Protein AF-A0A5S9MMV8-F1 (afdb_monomer)

Organism: Bacillus safensis (NCBI:txid561879)

Radius of gyration: 18.51 Å; Cα contacts (8 Å, |Δi|>4): 110; chains: 1; bounding box: 41×29×49 Å

InterPro domains:
  IPR003476 Glycoside hydrolase, family 42 [PTHR36447] (1-109)
  IPR013529 Glycoside hydrolase, family 42, N-terminal [PF02449] (1-81)
  IPR017853 Glycoside hydrolase superfamily [SSF51445] (1-83)

Solvent-accessible surface area (backbone atoms only — not comparable to full-atom values): 6952 Å² total; per-residue (Å²): 122,71,44,54,60,38,25,51,61,80,54,98,72,58,62,66,55,56,90,64,44,46,50,52,55,47,53,50,44,39,77,72,62,41,79,69,86,45,58,51,34,68,55,39,45,96,56,78,91,51,36,68,25,22,24,50,29,49,88,86,69,57,68,95,37,72,54,28,46,51,52,52,56,42,51,61,51,52,68,76,45,57,88,59,55,89,56,86,83,85,76,94,74,86,83,92,82,56,70,69,59,51,54,54,58,74,66,46,89,81,82,121

Nearest PDB structures (foldseek):
  4oif-assembly1_C  TM=9.910E-01  e=2.255E-12  Geobacillus stearothermophilus
  5dfa-assembly1_B  TM=9.923E-01  e=7.941E-12  Geobacillus stearothermophilus
  3tts-assembly1_A  TM=9.777E-01  e=1.702E-09  Niallia circulans subsp. alkalophilus
  8ibs-assembly2_B  TM=9.185E-01  e=1.466E-06  Bifidobacterium longum subsp. infantis ATCC 15697 = JCM 1222 = DSM 20088
  6y2k-assembly1_A  TM=8.026E-01  e=1.306E-05  Marinomonas sp. ef1

Secondary structure (DSSP, 8-state):
----SS--SSSSS-PPPPTTHHHHHHHHHHHTT-S----S-SB--SSSTTTTS--SB-TT-SS-SHHHHHHHHHHHHHHHTGGGTT-----S------HHHHHHHHT-TT--

pLDDT: mean 96.95, std 5.37, range [57.5, 98.81]

Mean predicted aligned error: 3.37 Å

Structure (mmCIF, N/CA/C/O backbone):
data_AF-A0A5S9MMV8-F1
#
_entry.id   AF-A0A5S9MMV8-F1
#
loop_
_atom_site.group_PDB
_atom_site.id
_atom_site.type_symbol
_atom_site.label_atom_id
_atom_site.label_alt_id
_atom_site.label_comp_id
_atom_site.label_asym_id
_atom_site.label_entity_id
_atom_site.label_seq_id
_atom_site.pdbx_PDB_ins_code
_atom_site.Cartn_x
_atom_site.Cartn_y
_atom_site.Cartn_z
_atom_site.occupancy
_atom_site.B_iso_or_equiv
_atom_site.auth_seq_id
_atom_site.auth_comp_id
_atom_site.auth_asym_id
_atom_site.auth_atom_id
_atom_site.pdbx_PDB_model_num
ATOM 1 N N . MET A 1 1 ? 1.493 -7.603 0.586 1.00 96.50 1 MET A N 1
ATOM 2 C CA . MET A 1 1 ? 1.653 -7.486 2.050 1.00 96.50 1 MET A CA 1
ATOM 3 C C . MET A 1 1 ? 1.796 -6.036 2.493 1.00 96.50 1 MET A C 1
ATOM 5 O O . MET A 1 1 ? 1.273 -5.712 3.540 1.00 96.50 1 MET A O 1
ATOM 9 N N . GLU A 1 2 ? 2.462 -5.149 1.748 1.00 98.50 2 GLU A N 1
ATOM 10 C CA . GLU A 1 2 ? 2.744 -3.796 2.248 1.00 98.50 2 GLU A CA 1
ATOM 11 C C . GLU A 1 2 ? 2.265 -2.695 1.305 1.00 98.50 2 GLU A C 1
ATOM 13 O O . GLU A 1 2 ? 2.303 -2.819 0.082 1.00 98.50 2 GLU A O 1
ATOM 18 N N . SER A 1 3 ? 1.840 -1.592 1.911 1.00 98.31 3 SER A N 1
ATOM 19 C CA . SER A 1 3 ? 1.708 -0.278 1.292 1.00 98.31 3 SER A CA 1
ATOM 20 C C . SER A 1 3 ? 1.981 0.793 2.355 1.00 98.31 3 SER A C 1
ATOM 22 O O . SER A 1 3 ? 1.999 0.494 3.548 1.00 98.31 3 SER A O 1
ATOM 24 N N . THR A 1 4 ? 2.184 2.050 1.958 1.00 98.56 4 THR A N 1
ATOM 25 C CA . THR A 1 4 ? 2.231 3.171 2.911 1.00 98.56 4 THR A CA 1
ATOM 26 C C . THR A 1 4 ? 0.856 3.837 3.031 1.00 98.56 4 THR A C 1
ATOM 28 O O . THR A 1 4 ? 0.194 4.058 2.003 1.00 98.56 4 THR A O 1
ATOM 31 N N . PRO A 1 5 ? 0.412 4.233 4.237 1.00 98.44 5 PRO A N 1
ATOM 32 C CA . PRO A 1 5 ? -0.804 5.024 4.391 1.00 98.44 5 PRO A CA 1
ATOM 33 C C . PRO A 1 5 ? -0.597 6.496 3.980 1.00 98.44 5 PRO A C 1
ATOM 35 O O . PRO A 1 5 ? -1.571 7.232 3.839 1.00 98.44 5 PRO A O 1
ATOM 38 N N . SER A 1 6 ? 0.647 6.945 3.748 1.00 98.50 6 SER A N 1
ATOM 39 C CA . SER A 1 6 ? 0.947 8.349 3.434 1.00 98.50 6 SER A CA 1
ATOM 40 C C . SER A 1 6 ? 2.030 8.539 2.368 1.00 98.50 6 SER A C 1
ATOM 42 O O . SER A 1 6 ? 1.704 8.877 1.233 1.00 98.50 6 SER A O 1
ATOM 44 N N . LEU A 1 7 ? 3.300 8.366 2.720 1.00 98.62 7 LEU A N 1
ATOM 45 C CA . LEU A 1 7 ? 4.484 8.583 1.881 1.00 98.62 7 LEU A CA 1
ATOM 46 C C . LEU A 1 7 ? 5.544 7.514 2.161 1.00 98.62 7 LEU A C 1
ATOM 48 O O . LEU A 1 7 ? 5.445 6.788 3.149 1.00 98.62 7 LEU A O 1
ATOM 52 N N . VAL A 1 8 ? 6.555 7.416 1.306 1.00 98.75 8 VAL A N 1
ATOM 53 C CA . VAL A 1 8 ? 7.748 6.584 1.543 1.00 98.75 8 VAL A CA 1
ATOM 54 C C . VAL A 1 8 ? 8.954 7.474 1.851 1.00 98.75 8 VAL A C 1
ATOM 56 O O . VAL A 1 8 ? 8.840 8.692 1.803 1.00 98.75 8 VAL A O 1
ATOM 59 N N . ASN A 1 9 ? 10.100 6.896 2.201 1.00 98.50 9 ASN A N 1
ATOM 60 C CA . ASN A 1 9 ? 11.338 7.632 2.502 1.00 98.50 9 ASN A CA 1
ATOM 61 C C . ASN A 1 9 ? 12.397 7.565 1.389 1.00 98.50 9 ASN A C 1
ATOM 63 O O . ASN A 1 9 ? 13.420 8.237 1.504 1.00 98.50 9 ASN A O 1
ATOM 67 N N . TRP A 1 10 ? 12.195 6.730 0.369 1.00 98.31 10 TRP A N 1
ATOM 68 C CA . TRP A 1 10 ? 13.230 6.343 -0.597 1.00 98.31 10 TRP A CA 1
ATOM 69 C C . TRP A 1 10 ? 12.931 6.761 -2.044 1.00 98.31 10 TRP A C 1
ATOM 71 O O . TRP A 1 10 ? 13.753 6.515 -2.922 1.00 98.31 10 TRP A O 1
ATOM 81 N N . HIS A 1 11 ? 11.799 7.419 -2.315 1.00 98.56 11 HIS A N 1
ATOM 82 C CA . HIS A 1 11 ? 11.598 8.067 -3.612 1.00 98.56 11 HIS A CA 1
ATOM 83 C C . HIS A 1 11 ? 12.481 9.315 -3.722 1.00 98.56 11 HIS A C 1
ATOM 85 O O . HIS A 1 11 ? 12.787 9.960 -2.717 1.00 98.56 11 HIS A O 1
ATOM 91 N N . GLU A 1 12 ? 12.805 9.710 -4.956 1.00 98.38 12 GLU A N 1
ATOM 92 C CA . GLU A 1 12 ? 13.446 10.999 -5.249 1.00 98.38 12 GLU A CA 1
ATOM 93 C C . GLU A 1 12 ? 12.630 12.168 -4.667 1.00 98.38 12 GLU A C 1
ATOM 95 O O . GLU A 1 12 ? 13.176 13.075 -4.042 1.00 98.38 12 GLU A O 1
ATOM 100 N N . VAL A 1 13 ? 11.297 12.093 -4.794 1.00 98.50 13 VAL A N 1
ATOM 101 C CA . VAL A 1 13 ? 10.351 13.018 -4.161 1.00 98.50 13 VAL A CA 1
ATOM 102 C C . VAL A 1 13 ? 9.311 12.240 -3.361 1.00 98.50 13 VAL A C 1
ATOM 104 O O . VAL A 1 13 ? 8.386 11.627 -3.898 1.00 98.50 13 VAL A O 1
ATOM 107 N N . ASN A 1 14 ? 9.426 12.319 -2.038 1.00 98.50 14 ASN A N 1
ATOM 108 C CA . ASN A 1 14 ? 8.552 11.636 -1.087 1.00 98.50 14 ASN A CA 1
ATOM 109 C C . ASN A 1 14 ? 7.238 12.407 -0.864 1.00 98.50 14 ASN A C 1
ATOM 111 O O . ASN A 1 14 ? 6.974 12.952 0.211 1.00 98.50 14 ASN A O 1
ATOM 115 N N . LYS A 1 15 ? 6.413 12.499 -1.913 1.00 98.38 15 LYS A N 1
ATOM 116 C CA . LYS A 1 15 ? 5.139 13.229 -1.875 1.00 98.38 15 LYS A CA 1
ATOM 117 C C . LYS A 1 15 ? 4.093 12.479 -1.046 1.00 98.38 15 LYS A C 1
ATOM 119 O O . LYS A 1 15 ? 3.884 11.281 -1.210 1.00 98.38 15 LYS A O 1
ATOM 124 N N . VAL A 1 16 ? 3.388 13.215 -0.190 1.00 97.75 16 VAL A N 1
ATOM 125 C CA . VAL A 1 16 ? 2.287 12.675 0.615 1.00 97.75 16 VAL A CA 1
ATOM 126 C C . VAL A 1 16 ? 1.082 12.352 -0.264 1.00 97.75 16 VAL A C 1
ATOM 128 O O . VAL A 1 16 ? 0.672 13.178 -1.084 1.00 97.75 16 VAL A O 1
ATOM 131 N N . LYS A 1 17 ? 0.454 11.194 -0.036 1.00 98.44 17 LYS A N 1
ATOM 132 C CA . LYS A 1 17 ? -0.891 10.889 -0.539 1.00 98.44 17 LYS A CA 1
ATOM 133 C C . LYS A 1 17 ? -1.869 12.029 -0.217 1.00 98.44 17 LYS A C 1
ATOM 135 O O . LYS A 1 17 ? -1.997 12.456 0.938 1.00 98.44 17 LYS A O 1
ATOM 140 N N . HIS A 1 18 ? -2.578 12.492 -1.248 1.00 98.19 18 HIS A N 1
ATOM 141 C CA . HIS A 1 18 ? -3.685 13.439 -1.115 1.00 98.19 18 HIS A CA 1
ATOM 142 C C . HIS A 1 18 ? -4.822 12.841 -0.269 1.00 98.19 18 HIS A C 1
ATOM 144 O O . HIS A 1 18 ? -4.908 11.622 -0.105 1.00 98.19 18 HIS A O 1
ATOM 150 N N . LYS A 1 19 ? -5.694 13.699 0.276 1.00 97.94 19 LYS A N 1
ATOM 151 C CA . LYS A 1 19 ? -6.844 13.273 1.089 1.00 97.94 19 LYS A CA 1
ATOM 152 C C . LYS A 1 19 ? -7.679 12.229 0.338 1.00 97.94 19 LYS A C 1
ATOM 154 O O . LYS A 1 19 ? -8.027 12.454 -0.819 1.00 97.94 19 LYS A O 1
ATOM 159 N N . GLY A 1 20 ? -7.978 11.105 0.990 1.00 97.69 20 GLY A N 1
ATOM 160 C CA . GLY A 1 20 ? -8.774 10.009 0.422 1.00 97.69 20 GLY A CA 1
ATOM 161 C C . GLY A 1 20 ? -8.008 9.058 -0.506 1.00 97.69 20 GLY A C 1
ATOM 162 O O . GLY A 1 20 ? -8.517 7.994 -0.840 1.00 97.69 20 GLY A O 1
ATOM 163 N N . MET A 1 21 ? -6.765 9.368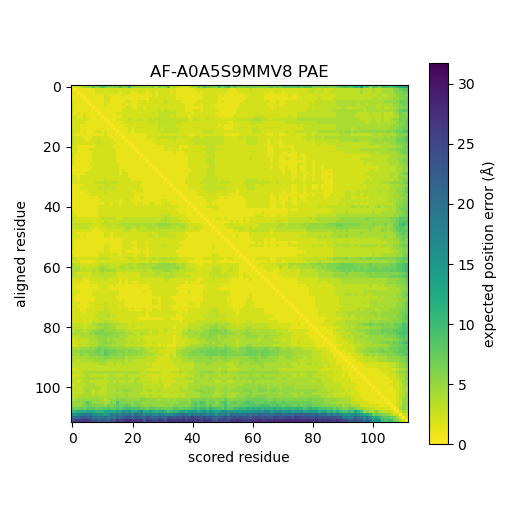 -0.886 1.00 98.56 21 MET A N 1
ATOM 164 C CA . MET A 1 21 ? -5.976 8.490 -1.759 1.00 98.56 21 MET A CA 1
ATOM 165 C C . MET A 1 21 ? -5.556 7.189 -1.052 1.00 98.56 21 MET A C 1
ATOM 167 O O . MET A 1 21 ? -5.430 6.142 -1.689 1.00 98.56 21 MET A O 1
ATOM 171 N N . ALA A 1 22 ? -5.350 7.227 0.270 1.00 97.38 22 ALA A N 1
ATOM 172 C CA . ALA A 1 22 ? -5.072 6.023 1.053 1.00 97.38 22 ALA A CA 1
ATOM 173 C C . ALA A 1 22 ? -6.259 5.049 1.015 1.00 97.38 22 ALA A C 1
ATOM 175 O O . ALA A 1 22 ? -6.069 3.866 0.752 1.00 97.38 22 ALA A O 1
ATOM 176 N N . HIS A 1 23 ? -7.472 5.578 1.180 1.00 98.25 23 HIS A N 1
ATOM 177 C CA . HIS A 1 23 ? -8.718 4.828 1.058 1.00 98.25 23 HIS A CA 1
ATOM 178 C C . HIS A 1 23 ? -8.930 4.272 -0.358 1.00 98.25 23 HIS A C 1
ATOM 180 O O . HIS A 1 23 ? -9.116 3.067 -0.512 1.00 98.25 23 HIS A O 1
ATOM 186 N N . LEU A 1 24 ? -8.804 5.115 -1.390 1.00 98.62 24 LEU A N 1
ATOM 187 C CA . LEU A 1 24 ? -8.966 4.706 -2.791 1.00 98.62 24 LEU A CA 1
ATOM 188 C C . LEU A 1 24 ? -8.029 3.550 -3.161 1.00 98.62 24 LEU A C 1
ATOM 190 O O . LEU A 1 24 ? -8.475 2.536 -3.690 1.00 98.62 24 LEU A O 1
ATOM 194 N N . SER A 1 25 ? -6.734 3.691 -2.862 1.00 98.38 25 SER A N 1
ATOM 195 C CA . SER A 1 25 ? -5.740 2.652 -3.173 1.00 98.38 25 SER A CA 1
ATOM 196 C C . SER A 1 25 ? -5.986 1.349 -2.405 1.00 98.38 25 SER A C 1
ATOM 198 O O . SER A 1 25 ? -5.791 0.270 -2.960 1.00 98.38 25 SER A O 1
ATOM 200 N N . ALA A 1 26 ? -6.466 1.427 -1.161 1.00 98.44 26 ALA A N 1
ATOM 201 C CA . ALA A 1 26 ? -6.854 0.251 -0.391 1.00 98.44 26 ALA A CA 1
ATOM 202 C C . ALA A 1 26 ? -8.065 -0.467 -1.008 1.00 98.44 26 ALA A C 1
ATOM 204 O O . ALA A 1 26 ? -8.011 -1.673 -1.231 1.00 98.44 26 ALA A O 1
ATOM 205 N N . MET A 1 27 ? -9.127 0.270 -1.347 1.00 98.38 27 MET A N 1
ATOM 206 C CA . MET A 1 27 ? -10.311 -0.293 -2.007 1.00 98.38 27 MET A CA 1
ATOM 207 C C . MET A 1 27 ? -9.982 -0.889 -3.376 1.00 98.38 27 MET A C 1
ATOM 209 O O . MET A 1 27 ? -10.525 -1.930 -3.730 1.00 98.38 27 MET A O 1
ATOM 213 N N . GLN A 1 28 ? -9.058 -0.281 -4.123 1.00 98.56 28 GLN A N 1
ATOM 214 C CA . GLN A 1 28 ? -8.572 -0.840 -5.382 1.00 98.56 28 GLN A CA 1
ATOM 215 C C . GLN A 1 28 ? -7.884 -2.195 -5.172 1.00 98.56 28 GLN A C 1
ATOM 217 O O . GLN A 1 28 ? -8.152 -3.129 -5.919 1.00 98.56 28 GLN A O 1
ATOM 222 N N . ALA A 1 29 ? -7.032 -2.328 -4.151 1.00 98.19 29 ALA A N 1
ATOM 223 C CA . ALA A 1 29 ? -6.384 -3.604 -3.849 1.00 98.19 29 ALA A CA 1
ATOM 224 C C . ALA A 1 29 ? -7.410 -4.696 -3.502 1.00 98.19 29 ALA A C 1
ATOM 226 O O . ALA A 1 29 ? -7.305 -5.813 -4.005 1.00 98.19 29 ALA A O 1
ATOM 227 N N . ILE A 1 30 ? -8.426 -4.358 -2.701 1.00 98.19 30 ILE A N 1
ATOM 228 C CA . ILE A 1 30 ? -9.540 -5.261 -2.382 1.00 98.19 30 ILE A CA 1
ATOM 229 C C . ILE A 1 30 ? -10.317 -5.651 -3.649 1.00 98.19 30 ILE A C 1
ATOM 231 O O . ILE A 1 30 ? -10.547 -6.830 -3.896 1.00 98.19 30 ILE A O 1
ATOM 235 N N . ALA A 1 31 ? -10.664 -4.681 -4.499 1.00 97.56 31 ALA A N 1
ATOM 236 C CA . ALA A 1 31 ? -11.380 -4.931 -5.752 1.00 97.56 31 ALA A CA 1
ATOM 237 C C . ALA A 1 31 ? -10.601 -5.840 -6.723 1.00 97.56 31 ALA A C 1
ATOM 239 O O . ALA A 1 31 ? -11.207 -6.539 -7.530 1.00 97.56 31 ALA A O 1
ATOM 240 N N . HIS A 1 32 ? -9.269 -5.852 -6.629 1.00 97.38 32 HIS A N 1
ATOM 241 C CA . HIS A 1 32 ? -8.383 -6.742 -7.384 1.00 97.38 32 HIS A CA 1
ATOM 242 C C . HIS A 1 32 ? -8.077 -8.073 -6.667 1.00 97.38 32 HIS A C 1
ATOM 244 O O . HIS A 1 32 ? -7.191 -8.808 -7.102 1.00 97.38 32 HIS A O 1
ATOM 250 N N . GLY A 1 33 ? -8.810 -8.409 -5.600 1.00 97.00 33 GLY A N 1
ATOM 251 C CA . GLY A 1 33 ? -8.758 -9.719 -4.945 1.00 97.00 33 GLY A CA 1
ATOM 252 C C . GLY A 1 33 ? -7.846 -9.807 -3.721 1.00 97.00 33 GLY A C 1
ATOM 253 O O . GLY A 1 33 ? -7.530 -10.910 -3.282 1.00 97.00 33 GLY A O 1
ATOM 254 N N . SER A 1 34 ? -7.391 -8.684 -3.158 1.00 98.06 34 SER A N 1
ATOM 255 C CA . SER A 1 34 ? -6.733 -8.723 -1.848 1.00 98.06 34 SER A CA 1
ATOM 256 C C . SER A 1 34 ? -7.760 -8.965 -0.742 1.00 98.06 34 SER A C 1
ATOM 258 O O . SER A 1 34 ? -8.720 -8.213 -0.628 1.00 98.06 34 SER A O 1
ATOM 260 N N . ASP A 1 35 ? -7.494 -9.921 0.148 1.00 98.25 35 ASP A N 1
ATOM 261 C CA . ASP A 1 35 ? -8.274 -10.126 1.383 1.00 98.25 35 ASP A CA 1
ATOM 262 C C . ASP A 1 35 ? -7.736 -9.307 2.571 1.00 98.25 35 ASP A C 1
ATOM 264 O O . ASP A 1 35 ? -8.147 -9.478 3.718 1.00 98.25 35 ASP A O 1
ATOM 268 N N . SER A 1 36 ? -6.763 -8.426 2.326 1.00 97.94 36 SER A N 1
ATOM 269 C CA . SER A 1 36 ? -6.131 -7.637 3.382 1.00 97.94 36 SER A CA 1
ATOM 270 C C . SER A 1 36 ? -5.700 -6.251 2.912 1.00 97.94 36 SER A C 1
ATOM 272 O O . SER A 1 36 ? -5.338 -6.039 1.752 1.00 97.94 36 SER A O 1
ATOM 274 N N . VAL A 1 37 ? -5.685 -5.302 3.849 1.00 98.38 37 VAL A N 1
ATOM 275 C CA . VAL A 1 37 ? -4.995 -4.020 3.695 1.00 98.38 37 VAL A CA 1
ATOM 276 C C . VAL A 1 37 ? -3.998 -3.911 4.830 1.00 98.38 37 VAL A C 1
ATOM 278 O O . VAL A 1 37 ? -4.368 -3.772 5.992 1.00 98.38 37 VAL A O 1
ATOM 281 N N . LEU A 1 38 ? -2.724 -4.015 4.479 1.00 98.75 38 LEU A N 1
ATOM 282 C CA . LEU A 1 38 ? -1.631 -4.081 5.432 1.00 98.75 38 LEU A CA 1
ATOM 283 C C . LEU A 1 38 ? -0.608 -3.000 5.092 1.00 98.75 38 LEU A C 1
ATOM 285 O O . LEU A 1 38 ? -0.299 -2.739 3.922 1.00 98.75 38 LEU A O 1
ATOM 289 N N . TYR A 1 39 ? -0.136 -2.324 6.138 1.00 98.81 39 TYR A N 1
ATOM 290 C CA . TYR A 1 39 ? 0.757 -1.184 6.019 1.00 98.81 39 TYR A CA 1
ATOM 291 C C . TYR A 1 39 ? 2.126 -1.496 6.599 1.00 98.81 39 TYR A C 1
ATOM 293 O O . TYR A 1 39 ? 2.232 -1.944 7.741 1.00 98.81 39 TYR A O 1
ATOM 301 N N . PHE A 1 40 ? 3.164 -1.128 5.852 1.00 98.69 40 PHE A N 1
ATOM 302 C CA . PHE A 1 40 ? 4.427 -0.766 6.470 1.00 98.69 40 PHE A CA 1
ATOM 303 C C . PHE A 1 40 ? 4.371 0.746 6.745 1.00 98.69 40 PHE A C 1
ATOM 305 O O . PHE A 1 40 ? 4.256 1.548 5.821 1.00 98.69 40 PHE A O 1
ATOM 312 N N . GLN A 1 41 ? 4.341 1.216 7.987 1.00 98.69 41 GLN A N 1
ATOM 313 C CA . GLN A 1 41 ? 4.406 0.489 9.262 1.00 98.69 41 GLN A CA 1
ATOM 314 C C . GLN A 1 41 ? 3.354 1.006 10.254 1.00 98.69 41 GLN A C 1
ATOM 316 O O . GLN A 1 41 ? 2.648 1.980 9.989 1.00 98.69 41 GLN A O 1
ATOM 321 N N . TRP A 1 42 ? 3.240 0.370 11.421 1.00 98.75 42 TRP A N 1
ATOM 322 C CA . TRP A 1 42 ? 2.316 0.817 12.469 1.00 98.75 42 TRP A CA 1
ATOM 323 C C . TRP A 1 42 ? 2.682 2.203 13.019 1.00 98.75 42 TRP A C 1
ATOM 325 O O . TRP A 1 42 ? 1.847 3.101 13.048 1.00 98.75 42 TRP A O 1
ATOM 335 N N . ARG A 1 43 ? 3.936 2.403 13.433 1.00 98.75 43 ARG A N 1
ATOM 336 C CA . ARG A 1 43 ? 4.423 3.657 14.020 1.00 98.75 43 ARG A CA 1
ATOM 337 C C . ARG A 1 43 ? 5.770 4.015 13.419 1.00 98.75 43 ARG A C 1
ATOM 339 O O . ARG A 1 43 ? 6.608 3.131 13.296 1.00 98.75 43 ARG A O 1
ATOM 346 N N . GLN A 1 44 ? 5.994 5.284 13.088 1.00 98.75 44 GLN A N 1
ATOM 347 C CA . GLN A 1 44 ? 7.281 5.717 12.539 1.00 98.75 44 GLN A CA 1
ATOM 348 C C . GLN A 1 44 ? 8.436 5.389 13.496 1.00 98.75 44 GLN A C 1
ATOM 350 O O . GLN A 1 44 ? 8.394 5.711 14.687 1.00 98.75 44 GLN A O 1
ATOM 355 N N . GLY A 1 45 ? 9.487 4.762 12.965 1.00 97.81 45 GLY A N 1
ATOM 356 C CA . GLY A 1 45 ? 10.715 4.510 13.715 1.00 97.81 45 GLY A CA 1
ATOM 357 C C . GLY A 1 45 ? 11.401 5.818 14.115 1.00 97.81 45 GLY A C 1
ATOM 358 O O . GLY A 1 45 ? 11.485 6.748 13.323 1.00 97.81 45 GLY A O 1
ATOM 359 N N . ARG A 1 46 ? 11.937 5.912 15.337 1.00 98.06 46 ARG A N 1
ATOM 360 C CA . ARG A 1 46 ? 12.558 7.155 15.852 1.00 98.06 46 ARG A CA 1
ATOM 361 C C . ARG A 1 46 ? 13.904 7.509 15.199 1.00 98.06 46 ARG A C 1
ATOM 363 O O . ARG A 1 46 ? 14.399 8.616 15.385 1.00 98.06 46 ARG A O 1
ATOM 370 N N . GLY A 1 47 ? 14.520 6.579 14.473 1.00 97.56 47 GLY A N 1
ATOM 371 C CA . GLY A 1 47 ? 15.865 6.712 13.914 1.00 97.56 47 GLY A CA 1
ATOM 372 C C . GLY A 1 47 ? 16.108 5.754 12.748 1.00 97.56 47 GLY A C 1
ATOM 373 O O . GLY A 1 47 ? 15.191 5.069 12.307 1.00 97.56 47 GLY A O 1
ATOM 374 N N . ALA A 1 48 ? 17.354 5.709 12.273 1.00 98.25 48 ALA A N 1
ATOM 375 C CA . ALA A 1 48 ? 17.789 4.926 11.111 1.00 98.25 48 ALA A CA 1
ATOM 376 C C . ALA A 1 48 ? 17.136 5.356 9.776 1.00 98.25 48 ALA A C 1
ATOM 378 O O . ALA A 1 48 ? 16.640 6.484 9.639 1.00 98.25 48 ALA A O 1
ATOM 379 N N . SER A 1 49 ? 17.245 4.491 8.766 1.00 98.12 49 SER A N 1
ATOM 380 C CA . SER A 1 49 ? 16.993 4.800 7.353 1.00 98.12 49 SER A CA 1
ATOM 381 C C . SER A 1 49 ? 15.539 5.168 7.048 1.00 98.12 49 SER A C 1
ATOM 383 O O . SER A 1 49 ? 15.285 6.011 6.191 1.00 98.12 49 SER A O 1
ATOM 385 N N . GLU A 1 50 ? 14.585 4.600 7.786 1.00 98.69 50 GLU A N 1
ATOM 386 C CA . GLU A 1 50 ? 13.151 4.693 7.481 1.00 98.69 50 GLU A CA 1
ATOM 387 C C . GLU A 1 50 ? 12.362 5.545 8.479 1.00 98.69 50 GLU A C 1
ATOM 389 O O . GLU A 1 50 ? 11.135 5.532 8.475 1.00 98.69 50 GLU A O 1
ATOM 394 N N . LYS A 1 51 ? 13.036 6.350 9.313 1.00 98.62 51 LYS A N 1
ATOM 395 C CA . LYS A 1 51 ? 12.365 7.213 10.306 1.00 98.62 51 LYS A CA 1
ATOM 396 C C . LYS A 1 51 ? 11.337 8.185 9.721 1.00 98.62 51 LYS A C 1
ATOM 398 O O . LYS A 1 51 ? 10.486 8.681 10.446 1.00 98.62 51 LYS A O 1
ATOM 403 N N . PHE A 1 52 ? 11.422 8.481 8.424 1.00 98.50 52 PHE A N 1
ATOM 404 C CA . PHE A 1 52 ? 10.458 9.324 7.716 1.00 98.50 52 PHE A CA 1
ATOM 405 C C . PHE A 1 52 ? 9.547 8.539 6.766 1.00 98.50 52 PHE A C 1
ATOM 407 O O . PHE A 1 52 ? 8.744 9.155 6.076 1.00 98.50 52 PHE A O 1
ATOM 414 N N . HIS A 1 53 ? 9.619 7.203 6.741 1.00 98.81 53 HIS A N 1
ATOM 415 C CA . HIS A 1 53 ? 8.640 6.388 6.024 1.00 98.81 53 HIS A CA 1
ATOM 416 C C . HIS A 1 53 ? 7.259 6.598 6.657 1.00 98.81 53 HIS A C 1
ATOM 418 O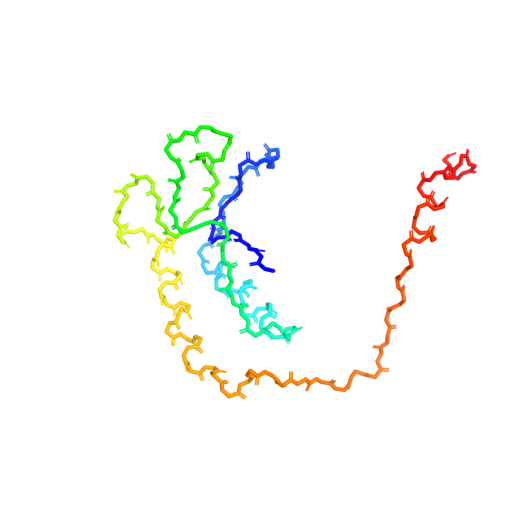 O . HIS A 1 53 ? 7.140 6.752 7.876 1.00 98.81 53 HIS A O 1
ATOM 424 N N . GLY A 1 54 ? 6.207 6.635 5.844 1.00 98.50 54 GLY A N 1
ATOM 425 C CA . GLY A 1 54 ? 4.836 6.759 6.323 1.00 98.50 54 GLY A CA 1
ATOM 426 C C . GLY A 1 54 ? 4.450 5.624 7.270 1.00 98.50 54 GLY A C 1
ATOM 427 O O . GLY A 1 54 ? 4.907 4.489 7.136 1.00 98.50 54 GLY A O 1
ATOM 428 N N . ALA A 1 55 ? 3.606 5.941 8.243 1.00 98.75 55 ALA A N 1
ATOM 429 C CA . ALA A 1 55 ? 3.074 4.982 9.198 1.00 98.75 55 ALA A CA 1
ATOM 430 C C . ALA A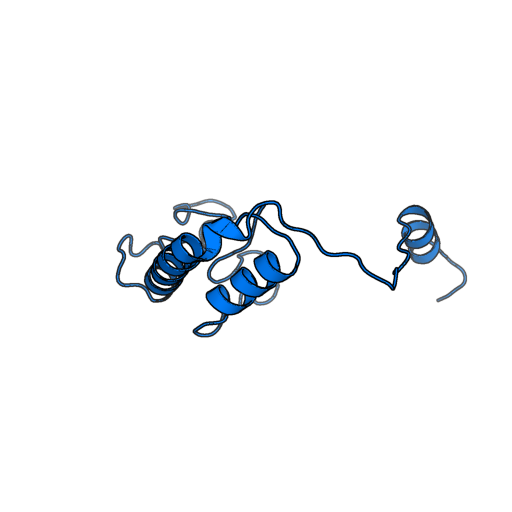 1 55 ? 1.663 5.394 9.625 1.00 98.75 55 ALA A C 1
ATOM 432 O O . ALA A 1 55 ? 1.246 6.526 9.363 1.00 98.75 55 ALA A O 1
ATOM 433 N N . VAL A 1 56 ? 0.944 4.490 10.292 1.00 98.81 56 VAL A N 1
ATOM 434 C CA . VAL A 1 56 ? -0.379 4.794 10.867 1.00 98.81 56 VAL A CA 1
ATOM 435 C C . VAL A 1 56 ? -0.259 5.847 11.973 1.00 98.81 56 VAL A C 1
ATOM 437 O O . VAL A 1 56 ? -1.038 6.798 12.010 1.00 98.81 56 VAL A O 1
ATOM 440 N N . VAL A 1 57 ? 0.750 5.713 12.837 1.00 98.81 57 VAL A N 1
ATOM 441 C CA . VAL A 1 57 ? 1.088 6.681 13.885 1.00 98.81 57 VAL A CA 1
ATOM 442 C C . VAL A 1 57 ? 2.399 7.384 13.540 1.00 98.81 57 VAL A C 1
ATOM 444 O O . VAL A 1 57 ? 3.448 6.745 13.414 1.00 98.81 57 VAL A O 1
ATOM 447 N N . ASP A 1 58 ? 2.346 8.703 13.394 1.00 97.81 58 ASP A N 1
ATOM 448 C CA . ASP A 1 58 ? 3.518 9.532 13.118 1.00 97.81 58 ASP A CA 1
ATOM 449 C C . ASP A 1 58 ? 4.311 9.876 14.397 1.00 97.81 58 ASP A C 1
ATOM 451 O O . ASP A 1 58 ? 4.003 9.409 15.501 1.00 97.81 58 ASP A O 1
ATOM 455 N N . HIS A 1 59 ? 5.350 10.702 14.252 1.00 98.44 59 HIS A N 1
ATOM 456 C CA . HIS A 1 59 ? 6.160 11.189 15.378 1.00 98.44 59 HIS A CA 1
ATOM 457 C C . HIS A 1 59 ? 5.395 12.049 16.387 1.00 98.44 59 HIS A C 1
ATOM 459 O O . HIS A 1 59 ? 5.840 12.149 17.531 1.00 98.44 59 HIS A O 1
ATOM 465 N N . SER A 1 60 ? 4.256 12.635 16.001 1.00 97.31 60 SER A N 1
ATOM 466 C CA . SER A 1 60 ? 3.372 13.370 16.919 1.00 97.31 60 SER A CA 1
ATOM 467 C C . SER A 1 60 ? 2.757 12.424 17.954 1.00 97.31 60 SER A C 1
ATOM 469 O O . SER A 1 60 ? 2.427 12.829 19.065 1.00 97.31 60 SER A O 1
ATOM 471 N N . GLY A 1 61 ? 2.646 11.137 17.607 1.00 97.19 61 GLY A N 1
ATOM 472 C CA . GLY A 1 61 ? 2.381 10.056 18.551 1.00 97.19 61 GLY A CA 1
ATOM 473 C C . GLY A 1 61 ? 0.923 9.896 18.979 1.00 97.19 61 GLY A C 1
ATOM 474 O O . GLY A 1 61 ? 0.668 9.030 19.815 1.00 97.19 61 GLY A O 1
ATOM 475 N N . HIS A 1 62 ? -0.001 10.664 18.395 1.00 97.69 62 HIS A N 1
ATOM 476 C CA . HIS A 1 62 ? -1.433 10.674 18.708 1.00 97.69 62 HIS A CA 1
ATOM 477 C C . HIS A 1 62 ? -2.308 10.442 17.464 1.00 97.69 62 HIS A C 1
ATOM 479 O O . HIS A 1 62 ? -1.871 10.593 16.322 1.00 97.69 62 HIS A O 1
ATOM 485 N N . GLU A 1 63 ? -3.584 10.148 17.681 1.00 98.00 63 GLU A N 1
ATOM 486 C CA . GLU A 1 63 ? -4.584 9.833 16.658 1.00 98.00 63 GLU A CA 1
ATOM 487 C C . GLU A 1 63 ? -5.124 11.050 15.894 1.00 98.00 63 GLU A C 1
ATOM 489 O O . GLU A 1 63 ? -5.775 10.897 14.860 1.00 98.00 63 GLU A O 1
ATOM 494 N N . HIS A 1 64 ? -4.865 12.273 16.365 1.00 98.06 64 HIS A N 1
ATOM 495 C CA . HIS A 1 64 ? -5.359 13.515 15.751 1.00 98.06 64 HIS A CA 1
ATOM 496 C C . HIS A 1 64 ? -4.586 13.925 14.481 1.00 98.06 64 HIS A C 1
ATOM 498 O O . HIS A 1 64 ? -4.305 15.101 14.257 1.00 98.06 64 HIS A O 1
ATOM 504 N N . THR A 1 65 ? -4.212 12.957 13.645 1.00 98.25 65 THR A N 1
ATOM 505 C CA . THR A 1 65 ? -3.571 13.188 12.347 1.00 98.25 65 THR A CA 1
ATOM 506 C C . THR A 1 65 ? -4.495 12.714 11.235 1.00 98.25 65 THR A C 1
ATOM 508 O O . THR A 1 65 ? -5.226 11.735 11.382 1.00 98.25 65 THR A O 1
ATOM 511 N N . ARG A 1 66 ? -4.453 13.383 10.079 1.00 98.00 66 ARG A N 1
ATOM 512 C CA . ARG A 1 66 ? -5.262 12.978 8.919 1.00 98.00 66 ARG A CA 1
ATOM 513 C C . ARG A 1 66 ? -5.016 11.517 8.530 1.00 98.00 66 ARG A C 1
ATOM 515 O O . ARG A 1 66 ? -5.961 10.820 8.190 1.00 98.00 66 ARG A O 1
ATOM 522 N N . VAL A 1 67 ? -3.758 11.074 8.573 1.00 98.50 67 VAL A N 1
ATOM 523 C CA . VAL A 1 67 ? -3.366 9.709 8.193 1.00 98.50 67 VAL A CA 1
ATOM 524 C C . VAL A 1 67 ? -4.000 8.691 9.133 1.00 98.50 67 VAL A C 1
ATOM 526 O O . VAL A 1 67 ? -4.622 7.749 8.653 1.00 98.50 67 VAL A O 1
ATOM 529 N N . PHE A 1 68 ? -3.913 8.907 10.450 1.00 98.75 68 PHE A N 1
ATOM 530 C CA . PHE A 1 68 ? -4.540 8.010 11.416 1.00 98.75 68 PHE A CA 1
ATOM 531 C C . PHE A 1 68 ? -6.055 7.938 11.206 1.00 98.75 68 PHE A C 1
ATOM 533 O O . PHE A 1 68 ? -6.613 6.846 11.155 1.00 98.75 68 PHE A O 1
ATOM 540 N N . GLN A 1 69 ? -6.718 9.089 11.046 1.00 98.56 69 GLN A N 1
ATOM 541 C CA . GLN A 1 69 ? -8.170 9.138 10.850 1.00 98.56 69 GLN A CA 1
ATOM 542 C C . GLN A 1 69 ? -8.597 8.425 9.557 1.00 98.56 69 GLN A C 1
ATOM 544 O O . GLN A 1 69 ? -9.519 7.617 9.594 1.00 98.56 69 GLN A O 1
ATOM 549 N N . GLU A 1 70 ? -7.890 8.634 8.439 1.00 98.50 70 GLU A N 1
ATOM 550 C CA . GLU A 1 70 ? -8.174 7.922 7.181 1.00 98.50 70 GLU A CA 1
ATOM 551 C C . GLU A 1 70 ? -7.977 6.402 7.316 1.00 98.50 70 GLU A C 1
ATOM 553 O O . GLU A 1 70 ? -8.779 5.634 6.785 1.00 98.50 70 GLU A O 1
ATOM 558 N N . VAL A 1 71 ? -6.950 5.953 8.048 1.00 98.69 71 VAL A N 1
ATOM 559 C CA . VAL A 1 71 ? -6.727 4.522 8.323 1.00 98.69 71 VAL A CA 1
ATOM 560 C C . VAL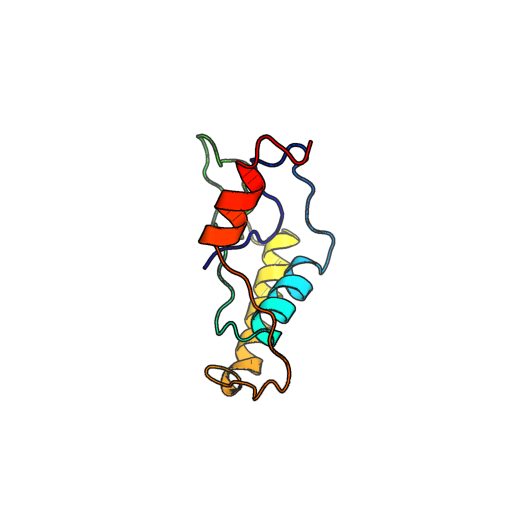 A 1 71 ? -7.822 3.947 9.228 1.00 98.69 71 VAL A C 1
ATOM 562 O O . VAL A 1 71 ? -8.319 2.853 8.966 1.00 98.69 71 VAL A O 1
ATOM 565 N N . ALA A 1 72 ? -8.230 4.676 10.268 1.00 98.62 72 ALA A N 1
ATOM 566 C CA . ALA A 1 72 ? -9.292 4.249 11.175 1.00 98.62 72 ALA A CA 1
ATOM 567 C C . ALA A 1 72 ? -10.646 4.140 10.457 1.00 98.62 72 ALA A C 1
ATOM 569 O O . ALA A 1 72 ? -11.369 3.161 10.639 1.00 98.62 72 ALA A O 1
ATOM 570 N N . ASP A 1 73 ? -10.979 5.117 9.612 1.00 98.50 73 ASP A N 1
ATOM 571 C CA . ASP A 1 73 ? -12.212 5.097 8.825 1.00 98.50 73 ASP A CA 1
ATOM 572 C C . ASP A 1 73 ? -12.207 3.981 7.779 1.00 98.50 73 ASP A C 1
ATOM 574 O O . ASP A 1 73 ? -13.228 3.319 7.590 1.00 98.50 73 ASP A O 1
ATOM 578 N N . LEU A 1 74 ? -11.057 3.708 7.155 1.00 98.44 74 LEU A N 1
ATOM 579 C CA . LEU A 1 74 ? -10.899 2.541 6.293 1.00 98.44 74 LEU A CA 1
ATOM 580 C C . LEU A 1 74 ? -11.150 1.236 7.063 1.00 98.44 74 LEU A C 1
ATOM 582 O O . LEU A 1 74 ? -11.873 0.379 6.564 1.00 98.44 74 LEU A O 1
ATOM 586 N N . GLY A 1 75 ? -10.608 1.093 8.277 1.00 98.38 75 GLY A N 1
ATOM 587 C CA . GLY A 1 75 ? -10.838 -0.081 9.126 1.00 98.38 75 GLY A CA 1
ATOM 588 C C . GLY A 1 75 ? -12.327 -0.362 9.354 1.00 98.38 75 GLY A C 1
ATOM 589 O O . GLY A 1 75 ? -12.784 -1.476 9.109 1.00 98.38 75 GLY A O 1
ATOM 590 N N . LYS A 1 76 ? -13.107 0.673 9.698 1.00 98.31 76 LYS A N 1
ATOM 591 C CA . LYS A 1 76 ? -14.572 0.565 9.867 1.00 98.31 76 LYS A CA 1
ATOM 592 C C . LYS A 1 76 ? -15.283 0.099 8.595 1.00 98.31 76 LYS A C 1
ATOM 594 O O . LYS A 1 76 ? -16.287 -0.599 8.667 1.00 98.31 76 LYS A O 1
ATOM 599 N N .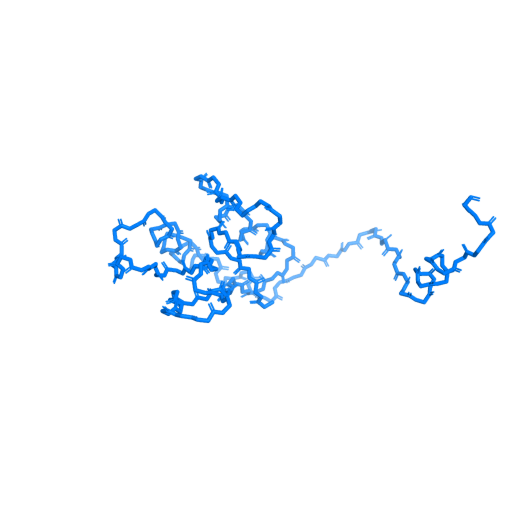 GLN A 1 77 ? -14.805 0.514 7.424 1.00 97.25 77 GLN A N 1
ATOM 600 C CA . GLN A 1 77 ? -15.401 0.087 6.158 1.00 97.25 77 GLN A CA 1
ATOM 601 C C . GLN A 1 77 ? -15.032 -1.352 5.804 1.00 97.25 77 GLN A C 1
ATOM 603 O O . GLN A 1 77 ? -15.879 -2.090 5.311 1.00 97.25 77 GLN A O 1
ATOM 608 N N . LEU A 1 78 ? -13.802 -1.778 6.097 1.00 97.75 78 LEU A N 1
ATOM 609 C CA . LEU A 1 78 ? -13.377 -3.162 5.886 1.00 97.75 78 LEU A CA 1
ATOM 610 C C . LEU A 1 78 ? -14.190 -4.148 6.741 1.00 97.75 78 L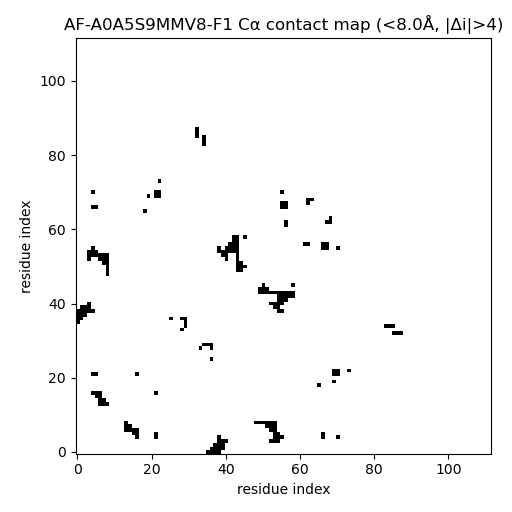EU A C 1
ATOM 612 O O . LEU A 1 78 ? -14.505 -5.237 6.268 1.00 97.75 78 LEU A O 1
ATOM 616 N N . GLU A 1 79 ? -14.618 -3.756 7.945 1.00 97.50 79 GLU A N 1
ATOM 617 C CA . GLU A 1 79 ? -15.540 -4.562 8.763 1.00 97.50 79 GLU A CA 1
ATOM 618 C C . GLU A 1 79 ? -16.875 -4.847 8.055 1.00 97.50 79 GLU A C 1
ATOM 620 O O . GLU A 1 79 ? -17.452 -5.917 8.230 1.00 97.50 79 GLU A O 1
ATOM 625 N N . GLN A 1 80 ? -17.349 -3.928 7.210 1.00 97.19 80 GLN A N 1
ATOM 626 C CA . GLN A 1 80 ? -18.591 -4.093 6.444 1.00 97.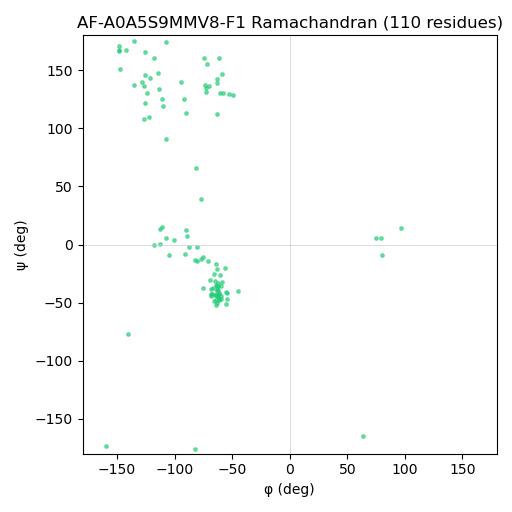19 80 GLN A CA 1
ATOM 627 C C . GLN A 1 80 ? -18.401 -4.951 5.186 1.00 97.19 80 GLN A C 1
ATOM 629 O O . GLN A 1 80 ? -19.377 -5.397 4.585 1.00 97.19 80 GLN A O 1
ATOM 634 N N . LEU A 1 81 ? -17.151 -5.189 4.787 1.00 97.00 81 LEU A N 1
ATOM 635 C CA . LEU A 1 81 ? -16.783 -5.907 3.573 1.00 97.00 81 LEU A CA 1
ATOM 636 C C . LEU A 1 81 ? -16.375 -7.363 3.828 1.00 97.00 81 LEU A C 1
ATOM 638 O O . LEU A 1 81 ? -16.048 -8.059 2.878 1.00 97.00 81 LEU A O 1
ATOM 642 N N . GLN A 1 82 ? -16.452 -7.865 5.064 1.00 96.00 82 GLN A N 1
ATOM 643 C CA . GLN A 1 82 ? -16.068 -9.243 5.413 1.00 96.00 82 GLN A CA 1
ATOM 644 C C . GLN A 1 82 ? -16.582 -10.340 4.453 1.00 96.00 82 GLN A C 1
ATOM 646 O O . GLN A 1 82 ? -15.800 -11.241 4.150 1.00 96.00 82 GLN A O 1
ATOM 651 N N . PRO A 1 83 ? -17.828 -10.299 3.926 1.00 97.06 83 PRO A N 1
ATOM 652 C CA . PRO A 1 83 ? -18.326 -11.351 3.036 1.00 97.06 83 PRO A CA 1
ATOM 653 C C . PRO A 1 83 ? -17.581 -11.493 1.702 1.00 97.06 83 PRO A C 1
ATOM 655 O O . PRO A 1 83 ? -17.756 -12.511 1.038 1.00 97.06 83 PRO A O 1
ATOM 658 N N . ILE A 1 84 ? -16.796 -10.495 1.279 1.00 97.00 84 ILE A N 1
ATOM 659 C CA . ILE A 1 84 ? -16.036 -10.576 0.020 1.00 97.00 84 ILE A CA 1
ATOM 660 C C 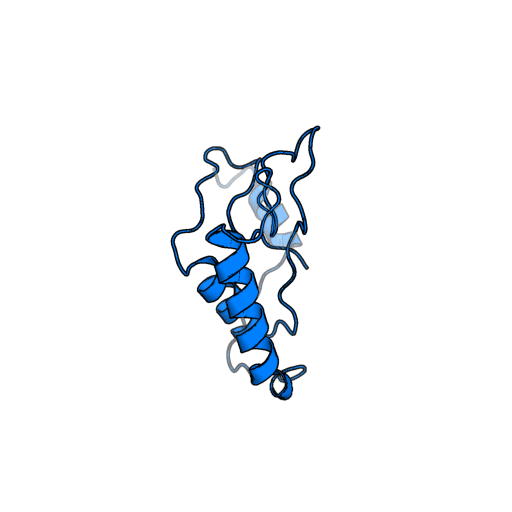. ILE A 1 84 ? -14.721 -11.348 0.176 1.00 97.00 84 ILE A C 1
ATOM 662 O O . ILE A 1 84 ? -14.104 -11.689 -0.832 1.00 97.00 84 ILE A O 1
ATOM 666 N N . ALA A 1 85 ? -14.286 -11.614 1.411 1.00 97.25 85 ALA A N 1
ATOM 667 C CA . ALA A 1 85 ? -13.042 -12.326 1.658 1.00 97.25 85 ALA A CA 1
ATOM 668 C C . ALA A 1 85 ? -13.093 -13.735 1.045 1.00 97.25 85 ALA A C 1
ATOM 670 O O . ALA A 1 85 ? -14.059 -14.476 1.245 1.00 97.25 85 ALA A O 1
ATOM 671 N N . GLY A 1 86 ? -12.061 -14.098 0.285 1.00 97.44 86 GLY A N 1
ATOM 672 C CA . GLY A 1 86 ? -11.978 -15.376 -0.423 1.00 97.44 86 GLY A CA 1
ATOM 673 C C . GLY A 1 86 ? -12.850 -15.478 -1.680 1.00 97.44 86 GLY A C 1
ATOM 674 O O . GLY A 1 86 ? -12.927 -16.553 -2.281 1.00 97.44 86 GLY A O 1
ATOM 675 N N . THR A 1 87 ? -13.509 -14.395 -2.102 1.00 97.94 87 THR A N 1
ATOM 676 C CA . THR A 1 87 ? -14.201 -14.363 -3.398 1.00 97.94 87 THR A CA 1
ATOM 677 C C . THR A 1 87 ? -13.208 -14.248 -4.558 1.00 97.94 87 THR A C 1
ATOM 679 O O . THR A 1 87 ? -12.047 -13.880 -4.391 1.00 97.94 87 THR A O 1
ATOM 682 N N . SER A 1 88 ? -13.653 -14.599 -5.764 1.00 96.12 88 SER A N 1
ATOM 683 C CA . SER A 1 88 ? -12.842 -14.504 -6.977 1.00 96.12 88 SER A CA 1
ATOM 684 C C . SER A 1 88 ? -13.716 -14.200 -8.191 1.00 96.12 88 SER A C 1
ATOM 686 O O . SER A 1 88 ? -14.946 -14.242 -8.116 1.00 96.12 88 SER A O 1
ATOM 688 N N . VAL A 1 89 ? -13.075 -13.902 -9.317 1.00 95.25 89 VAL A N 1
ATOM 689 C CA . VAL A 1 89 ? -13.726 -13.610 -10.598 1.00 95.25 89 VAL A CA 1
ATOM 690 C C . VAL A 1 89 ? -13.325 -14.644 -11.647 1.00 95.25 89 VAL A C 1
ATOM 692 O O . VAL A 1 89 ? -12.317 -15.330 -11.507 1.00 95.25 89 VAL A O 1
ATOM 695 N N . GLN A 1 90 ? -14.115 -14.746 -12.714 1.00 96.56 90 GLN A N 1
ATOM 696 C CA . GLN A 1 90 ? -13.819 -15.581 -13.880 1.00 96.56 90 GLN A CA 1
ATOM 697 C C . GLN A 1 90 ? -13.427 -14.663 -15.050 1.00 96.56 90 GLN A C 1
ATOM 699 O O . GLN A 1 90 ? -14.317 -14.167 -15.740 1.00 96.56 90 GLN A O 1
ATOM 704 N N . PRO A 1 91 ? -12.131 -14.342 -15.237 1.00 96.69 91 PRO A N 1
ATOM 705 C CA . PRO A 1 91 ? -11.707 -13.434 -16.297 1.00 96.69 91 PRO A CA 1
ATOM 706 C C . PRO A 1 91 ? -11.790 -14.108 -17.674 1.00 96.69 91 PRO A C 1
ATOM 708 O O . PRO A 1 91 ? -11.361 -15.245 -17.848 1.00 96.69 91 PRO A O 1
ATOM 711 N N . GLU A 1 92 ? -12.284 -13.378 -18.673 1.00 98.44 92 GLU A N 1
ATOM 712 C CA . GLU A 1 92 ? -12.351 -13.839 -20.073 1.00 98.44 92 GLU A CA 1
ATOM 713 C C . GLU A 1 92 ? -11.099 -13.469 -20.887 1.00 98.44 92 GLU A C 1
ATOM 715 O O . GLU A 1 92 ? -10.931 -13.896 -22.028 1.00 98.44 92 GLU A O 1
ATOM 720 N N . VAL A 1 93 ? -10.214 -12.652 -20.309 1.00 98.38 93 VAL A N 1
ATOM 721 C CA . VAL A 1 93 ? -9.019 -12.108 -20.962 1.00 98.38 93 VAL A CA 1
ATOM 722 C C . VAL A 1 93 ? -7.796 -12.369 -20.090 1.00 98.38 93 VAL A C 1
ATOM 724 O O . VAL A 1 93 ? -7.848 -12.193 -18.873 1.00 98.38 93 VAL A O 1
ATOM 727 N N . ALA A 1 94 ? -6.682 -12.737 -20.725 1.00 98.19 94 ALA A N 1
ATOM 728 C CA . ALA A 1 94 ? -5.388 -12.927 -20.079 1.00 98.19 94 ALA A CA 1
ATOM 729 C C . ALA A 1 94 ? -4.321 -12.001 -20.685 1.00 98.19 94 ALA A C 1
ATOM 731 O O . ALA A 1 94 ? -4.296 -11.773 -21.895 1.00 98.19 94 ALA A O 1
ATOM 732 N N . ILE A 1 95 ? -3.417 -11.503 -19.836 1.00 98.31 95 ILE A N 1
ATOM 733 C CA . ILE A 1 95 ? -2.178 -10.823 -20.234 1.00 98.31 95 ILE A CA 1
ATOM 734 C C . ILE A 1 95 ? -1.024 -11.744 -19.849 1.00 98.31 95 ILE A C 1
ATOM 736 O O . ILE A 1 95 ? -0.921 -12.149 -18.693 1.00 98.31 95 ILE A O 1
ATOM 740 N N . ILE A 1 96 ? -0.164 -12.071 -20.812 1.00 98.25 96 ILE A N 1
ATOM 741 C CA . ILE A 1 96 ? 1.020 -12.897 -20.570 1.00 98.25 96 ILE A CA 1
ATOM 742 C C . ILE A 1 96 ? 2.191 -11.972 -20.246 1.00 98.25 96 ILE A C 1
ATOM 744 O O . ILE A 1 96 ? 2.518 -11.077 -21.025 1.00 98.25 96 ILE A O 1
ATOM 748 N N . TYR A 1 97 ? 2.817 -12.210 -19.100 1.00 98.00 97 TYR A N 1
ATOM 749 C CA . TYR A 1 97 ? 4.076 -11.596 -18.705 1.00 98.00 97 TYR A CA 1
ATOM 750 C C . TYR A 1 97 ? 5.069 -12.709 -18.384 1.00 98.00 97 TYR A C 1
ATOM 752 O O . TYR A 1 97 ? 4.740 -13.629 -17.636 1.00 98.00 97 TYR A O 1
ATOM 760 N N . ASP A 1 98 ? 6.264 -12.619 -18.959 1.00 98.38 98 ASP A N 1
ATOM 761 C CA . ASP A 1 98 ? 7.320 -13.612 -18.808 1.00 98.38 98 ASP A CA 1
ATOM 762 C C . ASP A 1 98 ? 8.602 -12.928 -18.317 1.00 98.38 98 ASP A C 1
ATOM 764 O O . ASP A 1 98 ? 9.101 -11.987 -18.943 1.00 98.38 98 ASP A O 1
ATOM 768 N N . TRP A 1 99 ? 9.101 -13.381 -17.163 1.00 98.31 99 TRP A N 1
ATOM 769 C CA . TRP A 1 99 ? 10.283 -12.805 -16.519 1.00 98.31 99 TRP A CA 1
ATOM 770 C C . TRP A 1 99 ? 11.566 -13.074 -17.305 1.00 98.31 99 TRP A C 1
ATOM 772 O O . TRP A 1 99 ? 12.412 -12.186 -17.391 1.00 98.31 99 TRP A O 1
ATOM 782 N N . GLU A 1 100 ? 11.707 -14.262 -17.896 1.00 98.12 100 GLU A N 1
ATOM 783 C CA . GLU A 1 100 ? 12.907 -14.637 -18.649 1.00 98.12 100 GLU A CA 1
ATOM 784 C C . GLU A 1 100 ? 13.012 -13.808 -19.935 1.00 98.12 100 GLU A C 1
ATOM 786 O O . GLU A 1 100 ? 14.073 -13.269 -20.253 1.00 98.12 100 GLU A O 1
ATOM 791 N N . ASN A 1 101 ? 11.891 -13.617 -20.630 1.00 97.50 101 ASN A N 1
ATOM 792 C CA . ASN A 1 101 ? 11.785 -12.741 -21.789 1.00 97.50 101 ASN A CA 1
ATOM 793 C C . ASN A 1 101 ? 12.059 -11.277 -21.421 1.00 97.50 101 ASN A C 1
ATOM 795 O O . ASN A 1 101 ? 12.734 -10.579 -22.176 1.00 97.50 101 ASN A O 1
ATOM 799 N N . HIS A 1 102 ? 11.572 -10.803 -20.268 1.00 96.75 102 HIS A N 1
ATOM 800 C CA . HIS A 1 102 ? 11.875 -9.447 -19.808 1.00 96.75 102 HIS A CA 1
ATOM 801 C C . HIS A 1 102 ? 13.384 -9.249 -19.591 1.00 96.75 102 HIS A C 1
ATOM 803 O O . HIS A 1 102 ? 13.943 -8.289 -20.118 1.00 96.75 102 HIS A O 1
ATOM 809 N N . TRP A 1 103 ? 14.060 -10.189 -18.919 1.00 96.75 103 TRP A N 1
ATOM 810 C CA . TRP A 1 103 ? 15.517 -10.142 -18.738 1.00 96.75 103 TRP A CA 1
ATOM 811 C C . TRP A 1 103 ? 16.283 -10.190 -20.062 1.00 96.75 103 TRP A C 1
ATOM 813 O O . TRP A 1 103 ? 17.242 -9.442 -20.245 1.00 96.75 103 TRP A O 1
ATOM 823 N N . ALA A 1 104 ? 15.855 -11.038 -20.998 1.00 95.81 104 ALA A N 1
ATOM 824 C CA . ALA A 1 104 ? 16.493 -11.153 -22.305 1.00 95.81 104 ALA A CA 1
ATOM 825 C C . ALA A 1 104 ? 16.395 -9.854 -23.124 1.00 95.81 104 ALA A C 1
ATOM 827 O O . ALA A 1 104 ? 17.349 -9.491 -23.812 1.00 95.81 104 ALA A O 1
ATOM 828 N N . ILE A 1 105 ? 15.259 -9.149 -23.047 1.00 95.25 105 ILE A N 1
ATOM 829 C CA . ILE A 1 105 ? 15.078 -7.847 -23.703 1.00 95.25 105 ILE A CA 1
ATOM 830 C C . ILE A 1 105 ? 15.952 -6.778 -23.040 1.00 95.25 105 ILE A C 1
ATOM 832 O O . ILE A 1 105 ? 16.601 -6.012 -23.751 1.00 95.25 105 ILE A O 1
ATOM 836 N N . ASP A 1 106 ? 15.998 -6.731 -21.7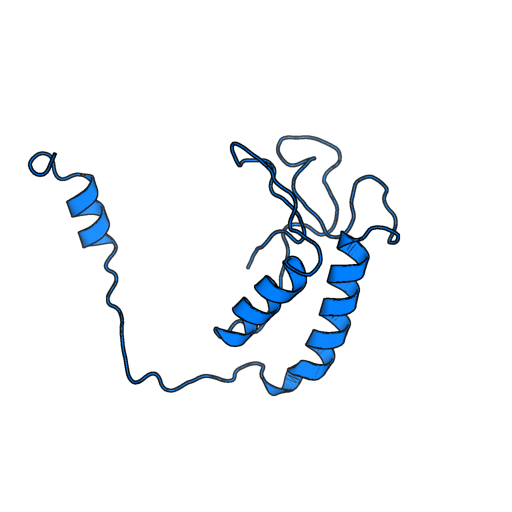08 1.00 94.69 106 ASP A N 1
ATOM 837 C CA . ASP A 1 106 ? 16.777 -5.725 -20.975 1.00 94.69 106 ASP A CA 1
ATOM 838 C C . ASP A 1 106 ? 18.289 -5.831 -21.246 1.00 94.69 106 ASP A C 1
ATOM 840 O O . ASP A 1 106 ? 18.974 -4.806 -21.338 1.00 94.69 106 ASP A O 1
ATOM 844 N N . ASP A 1 107 ? 18.811 -7.050 -21.421 1.00 93.50 107 ASP A N 1
ATOM 845 C CA . ASP A 1 107 ? 20.226 -7.293 -21.741 1.00 93.50 107 ASP A CA 1
ATOM 846 C C . ASP A 1 107 ? 20.534 -7.259 -23.253 1.00 93.50 107 ASP A C 1
ATOM 848 O O . ASP A 1 107 ? 21.691 -7.376 -23.671 1.00 93.50 107 ASP A O 1
ATOM 852 N N . ALA A 1 108 ? 19.524 -7.072 -24.108 1.00 93.38 108 ALA A N 1
ATOM 853 C CA . ALA A 1 108 ? 19.713 -7.082 -25.553 1.00 93.38 108 ALA A CA 1
ATOM 854 C C . ALA A 1 108 ? 20.630 -5.930 -26.009 1.00 93.38 108 ALA A C 1
ATOM 856 O O . ALA A 1 108 ? 20.265 -4.755 -26.013 1.00 93.38 108 ALA A O 1
ATOM 857 N N . GLN A 1 109 ? 21.825 -6.277 -26.489 1.00 85.19 109 GLN A N 1
ATOM 858 C CA . GLN A 1 109 ? 22.839 -5.309 -26.933 1.00 85.19 109 GLN A CA 1
ATOM 859 C C . GLN A 1 109 ? 22.606 -4.765 -28.360 1.00 85.19 109 GLN A C 1
ATOM 861 O O . GLN A 1 109 ? 23.378 -3.936 -28.831 1.00 85.19 109 GLN A O 1
ATOM 866 N N . GLY A 1 110 ? 21.573 -5.237 -29.070 1.00 78.94 110 GLY A N 1
ATOM 867 C CA . GLY A 1 110 ? 21.331 -4.931 -30.491 1.00 78.94 110 GLY A CA 1
ATOM 868 C C . GLY A 1 110 ? 20.086 -4.092 -30.798 1.00 78.94 110 GLY A C 1
ATOM 869 O O . GLY A 1 110 ? 19.811 -3.849 -31.969 1.00 78.94 110 GLY A O 1
ATOM 870 N N . LEU A 1 111 ? 19.318 -3.688 -29.780 1.00 65.31 111 LEU A N 1
ATOM 871 C CA . LEU A 1 111 ? 18.053 -2.945 -29.927 1.00 65.31 111 LEU A CA 1
ATOM 872 C C . LEU A 1 111 ? 18.120 -1.499 -29.392 1.00 65.31 111 LEU A C 1
ATOM 874 O O . LEU A 1 111 ? 17.079 -0.863 -29.238 1.00 65.31 111 LEU A O 1
ATOM 878 N N . LYS A 1 112 ? 19.323 -0.980 -29.112 1.00 57.50 112 LYS A N 1
ATOM 879 C CA . LYS A 1 112 ? 19.556 0.427 -28.742 1.00 57.50 112 LYS A CA 1
ATOM 880 C C . LYS A 1 112 ? 20.019 1.256 -29.931 1.00 57.50 112 LYS A C 1
ATOM 882 O O . LYS A 1 112 ? 20.862 0.748 -30.701 1.00 57.50 112 LYS A O 1
#

Foldseek 3Di:
DEDALFFWQPDPDTHTDDQCNSVVVQVVVVVVQDLDDDYPPAEQDCDDRGNPGHHLHYPVRDCPDSSVVSVVVSVVVSVVVNVCHPDDDDDPDDDDDDPVVVVCVVPDPPPD

Sequence (112 aa):
MESTPSLVNWHEVNKVKHKGMAHLSAMQAIAHGSDSVLYFQWRQGRGASEKFHGAVVDHSGHEHTRVFQEVADLGKQLEQLQPIAGTSVQPEVAIIYDWENHWAIDDAQGLK